Protein 8F3A (pdb70)

Organism: Human immunodeficiency virus type 1 group M subtype B (isolate HXB2) (NCBI:txid11706)

Solvent-accessible surface area: 9035 Å² total; per-residue (Å²): 146,55,110,69,4,51,58,95,10,114,110,4,55,46,20,13,117,130,10,50,53,36,11,51,137,8,91,127,71,4,81,109,6,36,153,5,9,105,90,8,65,78,162,49,147,139,59,123,80,3,53,72,104,3,121,104,3,66,49,14,14,134,131,9,86,60,28,12,60,135,7,93,101,69,4,125,107,6,37,153,10,10,96,85,5,70,73,117,49,148,144,57,82,129,6,54,78,82,3,122,99,3,59,47,39,15,106,109,5,63,75,29,12,50,135,6,95,115,67,5,83,111,5,33,153,10,10,115,92,11,68,75,161,60,167

B-factor: mean 21.3, std 8.5, range [9.6, 56.48]

Sequence (135 aa):
RMKQIEDKIEEEEIESSKKQKKIENEIARIKKLLQLTVWGIKQLQARILRMKQIEDKIEEIESKQKKKIENEEIARIKKLLQLTVWGIKKQLQARILRMKQIEDKKIIEEIEESSKQKKKIENEIARIKKLLQQLLTVWGIKQLQARIL

InterPro domains:
  IPR000328 Retroviral envelope protein GP41-like [PF00517] (530-719)
  IPR000328 Retroviral envelope protein GP41-like [cd09909] (539-665)
  IPR000777 Human immunodeficiency virus 1, envelope glycoprotein Gp120 [PF00516] (34-511)
  IPR036377 Gp120 core superfamily [G3DSA:2.170.40.20] (44-164)
  IPR036377 Gp120 core superfamily [G3DSA:2.170.40.20] (165-512)
  IPR036377 Gp120 core superfamily [SSF56502] (83-492)
  IPR037527 Envelope glycoprotein Gp160 [MF_04083] (5-856)

GO terms:
  GO:0019064 fusion of virus membrane with host plasma membrane (P, IDA)
  GO:0075512 clathrin-dependent endocytosis of virus by host cell (P, IDA)
  GO:0042802 identical protein binding (F, IPI)
  GO:0005515 protein binding (F, IPI)
  GO:0042783 symbiont-mediated evasion of host immune response (P, EXP)
  GO:0046718 symbiont entry into host cell (P, EXP)
  GO:1903905 positive regulation of establishment of T cell polarity (P, IDA)
  GO:1903908 positive regulation of plasma membrane raft polarization (P, IDA)
  GO:1903911 positive regulation of receptor clustering (P, IDA)
  GO:0007015 actin filament organization (P, IDA)
  GO:0019082 viral protein processing (P, IDA)
  GO:0046718 symbiont entry into host cell (P, IDA)
  GO:0048018 receptor ligand activity (F, IDA)
  GO:0020002 host cell plasma membrane (C, IDA)
  GO:0019062 virion attachment to host cell (P, IDA)

Radius of gyration: 20.2 Å; Cα contacts (8 Å, |Δi|>4): 63; chains: 3; bounding box: 18×18×63 Å

Secondary structure (DSSP, 8-state):
-HHHHHHHHHHHHHHHHHHHHHHHHHHHHHHHHHHHHHHHHHHH-/-HHHHHHHHHHHHHHHHHHHHHHHHHHHHHHHHHHHHHHHHHHH-/-HHHHHHHHHHHHHHHHHHHHHHHHHHHHHHHHHHHHHHHHHHH-

Structure (mmCIF, N/CA/C/O backbone):
data_8F3A
#
_entry.id   8F3A
#
_cell.length_a   45.857
_cell.length_b   46.962
_cell.length_c   136.289
_cell.angle_alpha   90.00
_cell.angle_beta   90.00
_cell.angle_gamma   90.00
#
_symmetry.space_group_name_H-M   'I 2 2 2'
#
loop_
_entity.id
_entity.type
_entity.pdbx_description
1 polymer IQN17
2 non-polymer 'ACETIC ACID'
3 non-polymer 'CHLORIDE ION'
4 water water
#
loop_
_atom_site.group_PDB
_atom_site.id
_atom_site.type_symbol
_atom_site.label_atom_id
_atom_site.label_alt_id
_atom_site.label_comp_id
_atom_site.label_asym_id
_atom_site.label_entity_id
_atom_site.label_seq_id
_atom_site.pdbx_PDB_ins_code
_atom_site.Cartn_x
_atom_site.Cartn_y
_atom_site.Cartn_z
_atom_site.occupancy
_atom_site.B_iso_or_equiv
_atom_site.auth_seq_id
_atom_site.auth_comp_id
_atom_site.auth_asym_id
_atom_site.auth_atom_id
_atom_site.pdbx_PDB_model_num
ATOM 1 N N . ARG A 1 1 ? -9.633 -5.528 20.401 1.00 17.12 1 ARG A N 1
ATOM 2 C CA . ARG A 1 1 ? -9.190 -6.242 19.198 1.00 16.89 1 ARG A CA 1
ATOM 3 C C . ARG A 1 1 ? -10.287 -6.984 18.547 1.00 17.99 1 ARG A C 1
ATOM 4 O O . ARG A 1 1 ? -10.308 -6.967 17.275 1.00 17.93 1 ARG A O 1
ATOM 24 N N . MET A 1 2 ? -11.479 -7.394 19.187 1.00 20.04 2 MET A N 1
ATOM 25 C CA . MET A 1 2 ? -12.602 -8.027 18.519 1.00 19.27 2 MET A CA 1
ATOM 26 C C . MET A 1 2 ? -13.352 -6.967 17.692 1.00 19.86 2 MET A C 1
ATOM 27 O O . MET A 1 2 ? -13.743 -7.248 16.592 1.00 18.54 2 MET A O 1
ATOM 40 N N . LYS A 1 3 ? -13.471 -5.723 18.188 1.00 19.28 3 LYS A N 1
ATOM 41 C CA . LYS A 1 3 ? -14.184 -4.688 17.415 1.00 19.75 3 LYS A CA 1
ATOM 42 C C . LYS A 1 3 ? -13.390 -4.312 16.145 1.00 18.16 3 LYS A C 1
ATOM 43 O O . LYS A 1 3 ? -13.954 -4.155 15.062 1.00 17.05 3 LYS A O 1
ATOM 56 N N . GLN A 1 4 ? -12.061 -4.190 16.263 1.00 17.35 4 GLN A N 1
ATOM 57 C CA . GLN A 1 4 ? -11.262 -3.894 15.078 1.00 16.31 4 GLN A CA 1
ATOM 58 C C . GLN A 1 4 ? -11.393 -5.018 14.060 1.00 14.37 4 GLN A C 1
ATOM 59 O O . GLN A 1 4 ? -11.408 -4.768 12.855 1.00 14.41 4 GLN A O 1
ATOM 66 N N . ILE A 1 5 ? -11.359 -6.271 14.540 1.00 14.10 5 ILE A N 1
ATOM 67 C CA . ILE A 1 5 ? -11.576 -7.426 13.659 1.00 14.64 5 ILE A CA 1
ATOM 68 C C . ILE A 1 5 ? -12.932 -7.320 12.980 1.00 12.68 5 ILE A C 1
ATOM 69 O O . ILE 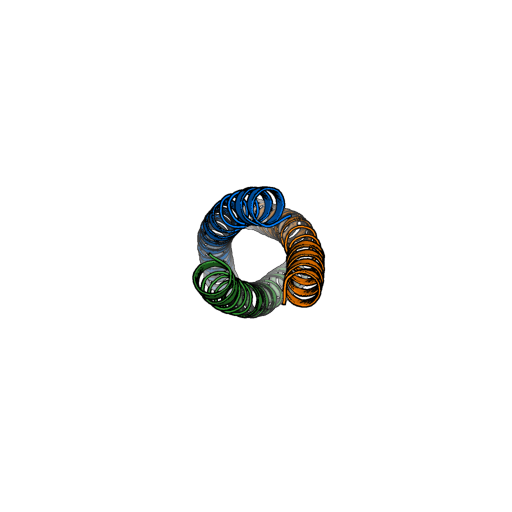A 1 5 ? -13.050 -7.561 11.768 1.00 13.13 5 ILE A O 1
ATOM 85 N N . GLU A 1 6 ? -13.973 -7.027 13.738 1.00 13.53 6 GLU A N 1
ATOM 86 C CA . GLU A 1 6 ? -15.315 -6.958 13.138 1.00 14.07 6 GLU A CA 1
ATOM 87 C C . GLU A 1 6 ? -15.364 -5.874 12.077 1.00 13.94 6 GLU A C 1
ATOM 88 O O . GLU A 1 6 ? -15.976 -6.070 11.012 1.00 14.33 6 GLU A O 1
ATOM 100 N N . ASP A 1 7 ? -14.705 -4.744 12.308 1.0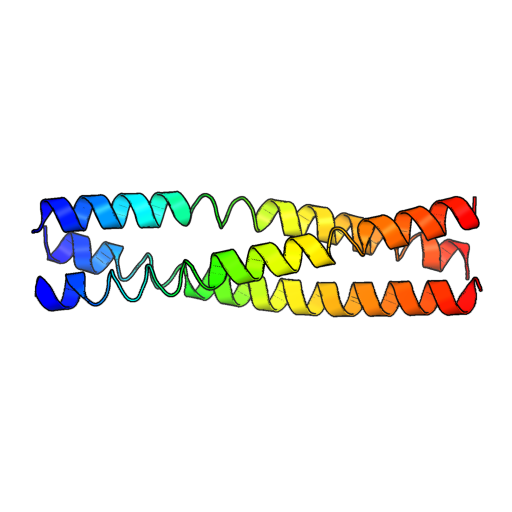0 14.11 7 ASP A N 1
ATOM 101 C CA . ASP A 1 7 ? -14.719 -3.679 11.291 1.00 14.80 7 ASP A CA 1
ATOM 102 C C . ASP A 1 7 ? -13.899 -4.093 10.066 1.00 14.03 7 ASP A C 1
ATOM 103 O O . ASP A 1 7 ? -14.276 -3.776 8.925 1.00 15.34 7 ASP A O 1
ATOM 112 N N . LYS A 1 8 ? -12.787 -4.784 10.245 1.00 13.95 8 LYS A N 1
ATOM 113 C CA . LYS A 1 8 ? -12.038 -5.269 9.087 1.00 13.93 8 LYS A CA 1
ATOM 114 C C . LYS A 1 8 ? -12.851 -6.274 8.300 1.00 13.11 8 LYS A C 1
ATOM 115 O O . LYS A 1 8 ? -12.813 -6.274 7.070 1.00 14.65 8 LYS A O 1
ATOM 134 N N . ILE A 1 9 ? -13.580 -7.148 8.972 1.00 13.68 9 ILE A N 1
ATOM 135 C CA . ILE A 1 9 ? -14.460 -8.085 8.284 1.00 14.28 9 ILE A CA 1
ATOM 136 C C . ILE A 1 9 ? -15.489 -7.360 7.449 1.00 14.03 9 ILE A C 1
ATOM 137 O O . ILE A 1 9 ? -15.743 -7.745 6.295 1.00 14.60 9 ILE A O 1
ATOM 153 N N A GLU A 1 10 ? -16.124 -6.333 7.997 0.57 14.77 10 GLU A N 1
ATOM 154 N N B GLU A 1 10 ? -16.106 -6.318 8.004 0.32 14.27 10 GLU A N 1
ATOM 155 N N C GLU A 1 10 ? -16.114 -6.320 7.995 0.11 15.57 10 GLU A N 1
ATOM 156 C CA A GLU A 1 10 ? -17.119 -5.608 7.218 0.57 15.89 10 GLU A CA 1
ATOM 157 C CA B GLU A 1 10 ? -17.116 -5.578 7.260 0.32 14.71 10 GLU A CA 1
ATOM 158 C CA C GLU A 1 10 ? -17.130 -5.629 7.216 0.11 17.50 10 GLU A CA 1
ATOM 159 C C A GLU A 1 10 ? -16.486 -5.038 5.964 0.57 13.99 10 GLU A C 1
ATOM 160 C C B GLU A 1 10 ? -16.518 -4.975 6.002 0.32 14.54 10 GLU A C 1
ATOM 161 C C C GLU A 1 10 ? -16.524 -4.949 5.993 0.11 15.99 10 GLU A C 1
ATOM 162 O O A GLU A 1 10 ? -17.064 -5.136 4.879 0.57 14.93 10 GLU A O 1
ATOM 163 O O B GLU A 1 10 ? -17.177 -4.941 4.960 0.32 15.16 10 GLU A O 1
ATOM 164 O O C GLU A 1 10 ? -17.192 -4.838 4.960 0.11 16.44 10 GLU A O 1
ATOM 184 N N . GLU A 1 11 ? -15.276 -4.479 6.086 1.00 14.63 11 GLU A N 1
ATOM 185 C CA . GLU A 1 11 ? -14.619 -3.904 4.919 1.00 14.91 11 GLU A CA 1
ATOM 186 C C . GLU A 1 11 ? -14.275 -4.985 3.900 1.00 13.32 11 GLU A C 1
ATOM 187 O O . GLU A 1 11 ? -14.477 -4.799 2.689 1.00 14.57 11 GLU A O 1
ATOM 201 N N . ILE A 1 12 ? -13.742 -6.127 4.344 1.00 12.54 12 ILE A N 1
ATOM 202 C CA . ILE A 1 12 ? -13.439 -7.244 3.454 1.00 10.96 12 ILE A CA 1
ATOM 203 C C . ILE A 1 12 ? -14.694 -7.681 2.704 1.00 10.69 12 ILE A C 1
ATOM 204 O O . ILE A 1 12 ? -14.642 -7.932 1.496 1.00 11.17 12 ILE A O 1
ATOM 220 N N . GLU A 1 13 ? -15.810 -7.814 3.408 1.00 11.73 13 GLU A N 1
ATOM 221 C CA . GLU A 1 13 ? -17.034 -8.230 2.757 1.00 13.53 13 GLU A CA 1
ATOM 222 C C . GLU A 1 13 ? -17.492 -7.219 1.727 1.00 13.50 13 GLU A C 1
ATOM 223 O O . GLU A 1 13 ? -18.005 -7.611 0.653 1.00 14.21 13 GLU A O 1
ATOM 235 N N A SER A 1 14 ? -17.361 -5.920 2.057 0.59 14.75 14 SER A N 1
ATOM 236 N N B SER A 1 14 ? -17.328 -5.929 1.997 0.41 14.57 14 SER A N 1
ATOM 237 C CA A SER A 1 14 ? -17.714 -4.831 1.150 0.59 15.53 14 SER A CA 1
ATOM 238 C CA B SER A 1 14 ? -17.786 -5.010 0.973 0.41 14.43 14 SER A CA 1
ATOM 239 C C A SER A 1 14 ? -16.933 -4.966 -0.141 0.59 13.80 14 SER A C 1
ATOM 240 C C B SER A 1 14 ? -16.841 -5.008 -0.229 0.41 12.40 14 SER A C 1
ATOM 241 O O A SER A 1 14 ? -17.502 -4.879 -1.246 0.59 14.86 14 SER A O 1
ATOM 242 O O B SER A 1 14 ? -17.292 -4.851 -1.370 0.41 10.57 14 SER A O 1
ATOM 257 N N A LYS A 1 15 ? -15.629 -5.215 0.001 0.59 13.50 15 LYS A N 1
ATOM 258 N N B LYS A 1 15 ? -15.542 -5.250 -0.012 0.41 12.63 15 LYS A N 1
ATOM 259 C CA A LYS A 1 15 ? -14.767 -5.358 -1.174 0.59 11.74 15 LYS A CA 1
ATOM 260 C CA B LYS A 1 15 ? -14.642 -5.376 -1.167 0.41 12.85 15 LYS A CA 1
ATOM 261 C C A LYS A 1 15 ? -15.109 -6.614 -1.953 0.59 10.15 15 LYS A C 1
ATOM 262 C C B LYS A 1 15 ? -14.899 -6.663 -1.938 0.41 11.09 15 LYS A C 1
ATOM 263 O O A LYS A 1 15 ? -15.189 -6.584 -3.196 0.59 10.12 15 LYS A O 1
ATOM 264 O O B LYS A 1 15 ? -14.710 -6.705 -3.163 0.41 9.86 15 LYS A O 1
ATOM 277 N N . GLN A 1 16 ? -15.341 -7.715 -1.247 1.00 11.68 16 GLN A N 1
ATOM 278 C CA . GLN A 1 16 ? -15.663 -8.965 -1.917 1.00 11.17 16 GLN A CA 1
ATOM 279 C C . GLN A 1 16 ? -16.879 -8.817 -2.818 1.00 10.21 16 GLN A C 1
ATOM 280 O O . GLN A 1 16 ? -16.872 -9.311 -3.949 1.00 11.07 16 GLN A O 1
ATOM 295 N N . LYS A 1 17 ? -17.893 -8.082 -2.382 1.00 10.46 17 LYS A N 1
ATOM 296 C CA . LYS A 1 17 ? -19.055 -7.839 -3.210 1.00 11.45 17 LYS A CA 1
ATOM 297 C C . LYS A 1 17 ? -18.688 -7.017 -4.456 1.00 11.34 17 LYS A C 1
ATOM 298 O O . LYS A 1 17 ? -19.168 -7.303 -5.561 1.00 11.64 17 LYS A O 1
ATOM 317 N N . LYS A 1 18 ? -17.840 -6.005 -4.282 1.00 11.33 18 LYS A N 1
ATOM 318 C CA . LYS A 1 18 ? -17.398 -5.220 -5.420 1.00 11.43 18 LYS A CA 1
ATOM 319 C C . LYS A 1 18 ? -16.636 -6.100 -6.408 1.00 11.01 18 LYS A C 1
ATOM 320 O O . LYS A 1 18 ? -16.789 -5.948 -7.647 1.00 11.73 18 LYS A O 1
ATOM 339 N N . ILE A 1 19 ? -15.809 -7.005 -5.916 1.00 10.50 19 ILE A N 1
ATOM 340 C CA . ILE A 1 19 ? -15.077 -7.934 -6.772 1.00 9.62 19 ILE A CA 1
ATOM 341 C C . ILE A 1 19 ? -16.047 -8.831 -7.532 1.00 9.60 19 ILE A C 1
ATOM 342 O O . ILE A 1 19 ? -15.911 -9.031 -8.749 1.00 10.88 19 ILE A O 1
ATOM 358 N N . GLU A 1 20 ? -17.029 -9.382 -6.850 1.00 9.96 20 GLU A N 1
ATOM 359 C CA . GLU A 1 20 ? -18.012 -10.228 -7.502 1.00 11.25 20 GLU A CA 1
ATOM 360 C C . GLU A 1 20 ? -18.725 -9.455 -8.603 1.00 12.28 20 GLU A C 1
ATOM 361 O O . GLU A 1 20 ? -18.958 -9.977 -9.709 1.00 12.75 20 GLU A O 1
ATOM 373 N N . ASN A 1 21 ? -19.096 -8.209 -8.321 1.00 12.18 21 ASN A N 1
ATOM 374 C CA . ASN A 1 21 ? -19.796 -7.430 -9.332 1.00 14.70 21 ASN A CA 1
ATOM 375 C C . ASN A 1 21 ? -18.913 -7.165 -10.540 1.00 13.22 21 ASN A C 1
ATOM 376 O O . ASN A 1 21 ? -19.398 -7.201 -11.695 1.00 14.50 21 ASN A O 1
ATOM 387 N N . GLU A 1 22 ? -17.644 -6.893 -10.317 1.00 12.37 22 GLU A N 1
ATOM 388 C CA . GLU A 1 22 ? -16.725 -6.655 -11.416 1.00 12.91 22 GLU A CA 1
ATOM 389 C C . GLU A 1 22 ? -16.515 -7.903 -12.267 1.00 11.87 22 GLU A C 1
ATOM 390 O O . GLU A 1 22 ? -16.460 -7.807 -13.487 1.00 12.94 22 GLU A O 1
ATOM 402 N N . ILE A 1 23 ? -16.389 -9.047 -11.607 1.00 10.90 23 ILE A N 1
ATOM 403 C CA . ILE A 1 23 ? -16.300 -10.312 -12.339 1.00 12.36 23 ILE A CA 1
ATOM 404 C C . ILE A 1 23 ? -17.532 -10.526 -13.212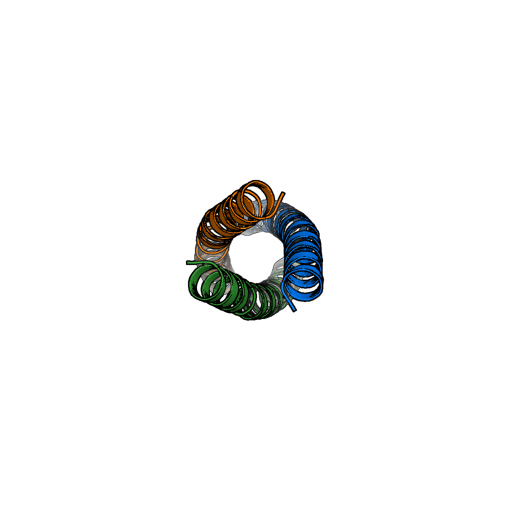 1.00 12.18 23 ILE A C 1
ATOM 405 O O . ILE A 1 23 ? -17.420 -10.968 -14.365 1.00 13.66 23 ILE A O 1
ATOM 421 N N . ALA A 1 24 ? -18.710 -10.193 -12.719 1.00 12.69 24 ALA A N 1
ATOM 422 C CA . ALA A 1 24 ? -19.905 -10.370 -13.506 1.00 14.12 24 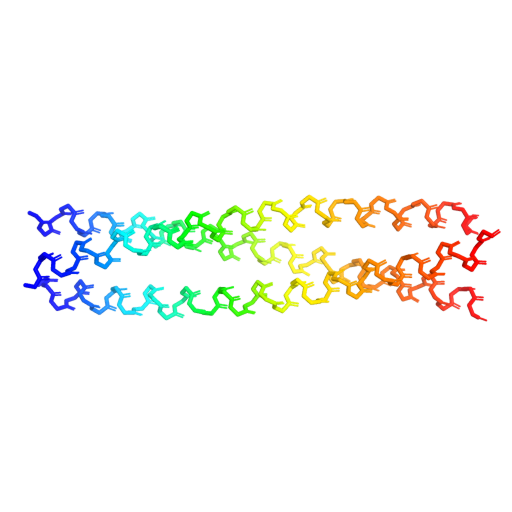ALA A CA 1
ATOM 423 C C . ALA A 1 24 ? -19.848 -9.484 -14.753 1.00 13.44 24 ALA A C 1
ATOM 424 O O . ALA A 1 24 ? -20.292 -9.890 -15.848 1.00 14.92 24 ALA A O 1
ATOM 431 N N . ARG A 1 25 ? -19.373 -8.249 -14.611 1.00 13.74 25 ARG A N 1
ATOM 432 C CA . ARG A 1 25 ? -19.235 -7.366 -15.773 1.00 13.43 25 ARG A CA 1
ATOM 433 C C . ARG A 1 25 ? -18.216 -7.889 -16.753 1.00 12.18 25 ARG A C 1
ATOM 434 O O . ARG A 1 25 ? -18.429 -7.818 -17.996 1.00 13.76 25 ARG A O 1
ATOM 455 N N . ILE A 1 26 ? -17.070 -8.366 -16.288 1.00 12.50 26 ILE A N 1
ATOM 456 C CA . ILE A 1 26 ? -16.086 -8.989 -17.155 1.00 12.10 26 ILE A CA 1
ATOM 457 C C . ILE A 1 26 ? -16.693 -10.137 -17.935 1.00 12.71 26 ILE A C 1
ATOM 458 O O . ILE A 1 26 ? -16.448 -10.288 -19.135 1.00 14.01 26 ILE A O 1
ATOM 474 N N . LYS A 1 27 ? -17.459 -10.977 -17.277 1.00 13.49 27 LYS A N 1
ATOM 475 C CA . LYS A 1 27 ? -18.040 -12.135 -17.939 1.00 14.56 27 LYS A CA 1
ATOM 476 C C . LYS A 1 27 ? -18.981 -11.696 -19.052 1.00 14.67 27 LYS A C 1
ATOM 477 O O . LYS A 1 27 ? -18.997 -12.305 -20.140 1.00 16.27 27 LYS A O 1
ATOM 496 N N . LYS A 1 28 ? -19.771 -10.641 -18.809 1.00 15.09 28 LYS A N 1
ATOM 497 C CA . LYS A 1 28 ? -20.666 -10.162 -19.854 1.00 15.79 28 LYS A CA 1
ATOM 498 C C . LYS A 1 28 ? -19.892 -9.682 -21.075 1.00 15.10 28 LYS A C 1
ATOM 499 O O . LYS A 1 28 ? -20.278 -9.975 -22.217 1.00 17.22 28 LYS A O 1
ATOM 512 N N . LEU A 1 29 ? -18.799 -8.990 -20.854 1.00 13.19 29 LEU A N 1
ATOM 513 C CA . LEU A 1 29 ? -18.022 -8.508 -21.988 1.00 12.61 29 LEU A CA 1
ATOM 514 C C . LEU A 1 29 ? -17.327 -9.650 -22.688 1.00 13.40 29 LEU A C 1
ATOM 515 O O . LEU A 1 29 ? -17.290 -9.685 -23.934 1.00 13.35 29 LEU A O 1
ATOM 531 N N . LEU A 1 30 ? -16.800 -10.605 -21.944 1.00 14.27 30 LEU A N 1
ATOM 532 C CA . LEU A 1 30 ? -16.150 -11.740 -22.552 1.00 15.86 30 LEU A CA 1
ATOM 533 C C . LEU A 1 30 ? -17.146 -12.539 -23.390 1.00 17.24 30 LEU A C 1
ATOM 534 O O . LEU A 1 30 ? -16.803 -13.003 -24.489 1.00 18.93 30 LEU A O 1
ATOM 550 N N . GLN A 1 31 ? -18.413 -12.637 -22.974 1.00 17.70 31 GLN A N 1
ATOM 551 C CA . GLN A 1 31 ? -19.397 -13.319 -23.813 1.00 18.87 31 GLN A CA 1
ATOM 552 C C . GLN A 1 31 ? -19.600 -12.590 -25.136 1.00 16.04 31 GLN A C 1
ATOM 553 O O . GLN A 1 31 ? -19.767 -13.212 -26.182 1.00 16.81 31 GLN A O 1
ATOM 560 N N . LEU A 1 32 ? -19.609 -11.261 -25.098 1.00 14.39 32 LEU A N 1
ATOM 561 C CA . LEU A 1 32 ? -19.764 -10.485 -26.322 1.00 13.31 32 LEU A CA 1
ATOM 562 C C . LEU A 1 32 ? -18.540 -10.613 -27.221 1.00 11.80 32 LEU A C 1
ATOM 563 O O . LEU A 1 32 ? -18.690 -10.671 -28.439 1.00 13.56 32 LEU A O 1
ATOM 579 N N . THR A 1 33 ? -17.325 -10.678 -26.666 1.00 11.91 33 THR A N 1
ATOM 580 C CA . THR A 1 33 ? -16.158 -10.879 -27.518 1.00 12.45 33 THR A CA 1
ATOM 581 C C . THR A 1 33 ? -16.170 -12.249 -28.172 1.00 12.05 33 THR A C 1
ATOM 582 O O . THR A 1 33 ? -15.799 -12.372 -29.329 1.00 12.39 33 THR A O 1
ATOM 593 N N . VAL A 1 34 ? -16.595 -13.304 -27.456 1.00 12.00 34 VAL A N 1
ATOM 594 C CA . VAL A 1 34 ? -16.699 -14.637 -28.054 1.00 13.25 34 VAL A CA 1
ATOM 595 C C . VAL A 1 34 ? -17.668 -14.594 -29.218 1.00 13.33 34 VAL A C 1
ATOM 596 O O . VAL A 1 34 ? -17.389 -15.089 -30.307 1.00 13.66 34 VAL A O 1
ATOM 609 N N . TRP A 1 35 ? -18.815 -13.965 -29.001 1.00 13.81 35 TRP A N 1
ATOM 610 C CA . TRP A 1 35 ? -19.794 -13.814 -30.075 1.00 14.50 35 TRP A CA 1
ATOM 611 C C . TRP A 1 35 ? -19.219 -13.043 -31.260 1.00 13.88 35 TRP A C 1
ATOM 612 O O . TRP A 1 35 ? -19.421 -13.432 -32.422 1.00 15.41 35 TRP A O 1
ATOM 633 N N . GLY A 1 36 ? -18.511 -11.953 -30.988 1.00 13.22 36 GLY A N 1
ATOM 634 C CA . GLY A 1 36 ? -17.951 -11.183 -32.092 1.00 13.43 36 GLY A CA 1
ATOM 635 C C . GLY A 1 36 ? -16.911 -11.957 -32.877 1.00 12.19 36 GLY A C 1
ATOM 636 O O . GLY A 1 36 ? -16.872 -11.865 -34.106 1.00 13.70 36 GLY A O 1
ATOM 640 N N . ILE A 1 37 ? -16.064 -12.729 -32.201 1.00 11.89 37 ILE A N 1
ATOM 641 C CA . ILE A 1 37 ? -15.097 -13.586 -32.882 1.00 11.84 37 ILE A CA 1
ATOM 642 C C . ILE A 1 37 ? -15.792 -14.622 -33.741 1.00 12.05 37 ILE A C 1
ATOM 643 O O . ILE A 1 37 ? -15.393 -14.874 -34.899 1.00 13.03 37 ILE A O 1
ATOM 659 N N . LYS A 1 38 ? -16.841 -15.247 -33.232 1.00 13.66 38 LYS A N 1
ATOM 660 C CA . LYS A 1 38 ? -17.546 -16.258 -34.019 1.00 15.11 38 LYS A CA 1
ATOM 661 C C . LYS A 1 38 ? -18.166 -15.669 -35.259 1.00 15.15 38 LYS A C 1
ATOM 662 O O . LYS A 1 38 ? -18.181 -16.326 -36.318 1.00 16.66 38 LYS A O 1
ATOM 675 N N . GLN A 1 39 ? -18.634 -14.426 -35.172 1.00 16.48 39 GLN A N 1
ATOM 676 C CA . GLN A 1 39 ? -19.209 -13.733 -36.322 1.00 16.63 39 GLN A CA 1
ATOM 677 C C . GLN A 1 39 ? -18.132 -13.500 -37.368 1.00 15.67 39 GLN A C 1
ATOM 678 O O . GLN A 1 39 ? -18.388 -13.697 -38.536 1.00 16.92 39 GLN A O 1
ATOM 692 N N . LEU A 1 40 ? -16.951 -13.072 -36.959 1.00 14.59 40 LEU A N 1
ATOM 693 C CA . LEU A 1 40 ? -15.835 -12.858 -37.889 1.00 13.89 40 LEU A CA 1
ATOM 694 C C . LEU A 1 40 ? -15.387 -14.164 -38.519 1.00 14.05 40 LEU A C 1
ATOM 695 O O . LEU A 1 40 ? -15.097 -14.209 -39.710 1.00 15.17 40 LEU A O 1
ATOM 711 N N . GLN A 1 41 ? -15.304 -15.227 -37.715 1.00 13.57 41 GLN A N 1
ATOM 712 C CA . GLN A 1 41 ? -14.951 -16.541 -38.241 1.00 13.88 41 GLN A CA 1
ATOM 713 C C . GLN A 1 41 ? -15.912 -16.936 -39.338 1.00 15.06 41 GLN A C 1
ATOM 714 O O . GLN A 1 41 ? -15.495 -17.434 -40.391 1.00 14.86 41 GLN A O 1
ATOM 728 N N . ALA A 1 42 ? -17.215 -16.822 -39.063 1.00 15.83 42 ALA A N 1
ATOM 729 C CA . ALA A 1 42 ? -18.223 -17.260 -40.030 1.00 18.90 42 ALA A CA 1
ATOM 730 C C . ALA A 1 42 ? -18.115 -16.468 -41.324 1.00 18.49 42 ALA A C 1
ATOM 731 O O . ALA A 1 42 ? -18.222 -17.021 -42.430 1.00 20.21 42 ALA A O 1
ATOM 738 N N . ARG A 1 43 ? -17.813 -15.181 -41.217 1.00 19.46 43 ARG A N 1
ATOM 739 C CA . ARG A 1 43 ? -17.719 -14.320 -42.374 1.00 21.06 43 ARG A CA 1
ATOM 740 C C . ARG A 1 43 ? -16.455 -14.645 -43.169 1.00 21.24 43 ARG A C 1
ATOM 741 O O . ARG A 1 43 ? -16.502 -14.681 -44.418 1.00 25.38 43 ARG A O 1
ATOM 762 N N . ILE A 1 44 ? -15.296 -14.833 -42.536 1.00 19.78 44 ILE A N 1
ATOM 763 C CA . ILE A 1 44 ? -14.041 -15.156 -43.199 1.00 22.92 44 ILE A CA 1
ATOM 764 C C . ILE A 1 44 ? -14.131 -16.557 -43.862 1.00 24.20 44 ILE A C 1
ATOM 765 O O . ILE A 1 44 ? -13.682 -16.760 -45.000 1.00 27.42 44 ILE A O 1
ATOM 775 N N . LEU A 1 45 ? -14.758 -17.542 -43.184 1.00 22.88 45 LEU A N 1
ATOM 776 C CA . LEU A 1 45 ? -14.759 -18.906 -43.696 1.00 24.55 45 LEU A CA 1
ATOM 777 C C . LEU A 1 45 ? -15.860 -19.201 -44.712 1.00 25.57 45 LEU A C 1
ATOM 778 O O . LEU A 1 45 ? -15.648 -20.135 -45.536 1.00 30.06 45 LEU A O 1
ATOM 797 N N . ARG B 1 1 ? -7.136 -17.152 20.273 1.00 20.37 1 ARG B N 1
ATOM 798 C CA . ARG B 1 1 ? -8.044 -17.212 19.176 1.00 19.08 1 ARG B CA 1
ATOM 799 C C . ARG B 1 1 ? -8.128 -15.879 18.556 1.00 19.18 1 ARG B C 1
ATOM 800 O O . ARG B 1 1 ? -8.030 -15.924 17.308 1.00 18.09 1 ARG B O 1
ATOM 820 N N . MET B 1 2 ? -7.621 -14.744 19.243 1.00 21.44 2 MET B N 1
ATOM 821 C CA . MET B 1 2 ? -7.749 -13.443 18.551 1.00 20.23 2 MET B CA 1
ATOM 822 C C . MET B 1 2 ? -6.561 -13.275 17.608 1.00 17.89 2 MET B C 1
ATOM 823 O O . MET B 1 2 ? -6.696 -12.762 16.508 1.00 15.90 2 MET B O 1
ATOM 836 N N . LYS B 1 3 ? -5.390 -13.721 18.053 1.00 18.23 3 LYS B N 1
ATOM 837 C CA . LYS B 1 3 ? -4.236 -13.636 17.166 1.00 17.90 3 LYS B CA 1
ATOM 838 C C . LYS B 1 3 ? -4.437 -14.513 15.905 1.00 16.02 3 LYS B C 1
ATOM 839 O O . LYS B 1 3 ? -4.047 -14.127 14.790 1.00 15.48 3 LYS B O 1
ATOM 858 N N . GLN B 1 4 ? -4.969 -15.741 16.079 1.00 16.00 4 GLN B N 1
ATOM 859 C CA . GLN B 1 4 ? -5.193 -16.585 14.906 1.00 15.35 4 GLN B CA 1
ATOM 860 C C . GLN B 1 4 ? -6.148 -15.921 13.963 1.00 13.34 4 GLN B C 1
ATOM 861 O O . GLN B 1 4 ? -5.977 -15.999 12.729 1.00 14.23 4 GLN B O 1
ATOM 868 N N . ILE B 1 5 ? -7.186 -15.314 14.494 1.00 14.20 5 ILE B N 1
ATOM 869 C CA . ILE B 1 5 ? -8.142 -14.557 13.704 1.00 14.64 5 ILE B CA 1
ATOM 870 C C . ILE B 1 5 ? -7.433 -13.431 12.958 1.00 12.98 5 ILE B C 1
ATOM 871 O O . ILE B 1 5 ? -7.642 -13.234 11.749 1.00 12.53 5 ILE B O 1
ATOM 888 N N . GLU B 1 6 ? -6.606 -12.649 13.654 1.00 12.58 6 GLU B N 1
ATOM 889 C CA . GLU B 1 6 ? -5.910 -11.536 13.019 1.00 12.10 6 GLU B CA 1
ATOM 890 C C . GLU B 1 6 ? -5.027 -12.033 11.890 1.00 12.02 6 GLU B C 1
ATOM 8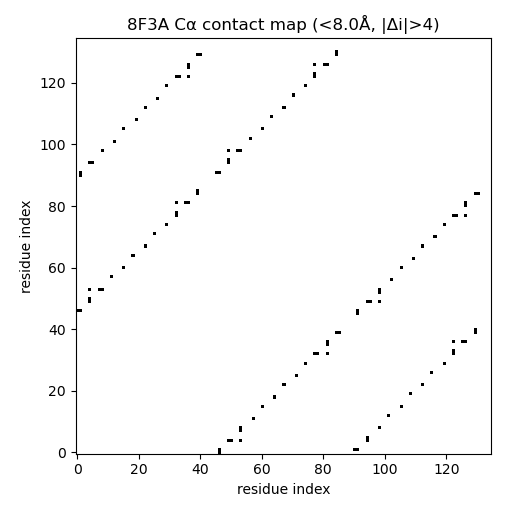91 O O . GLU B 1 6 ? -4.957 -11.400 10.815 1.00 12.38 6 GLU B O 1
ATOM 903 N N . ASP B 1 7 ? -4.334 -13.147 12.095 1.00 12.14 7 ASP B N 1
ATOM 904 C CA . ASP B 1 7 ? -3.513 -13.713 11.038 1.00 13.11 7 ASP B CA 1
ATOM 905 C C . ASP B 1 7 ? -4.351 -14.128 9.822 1.00 12.53 7 ASP B C 1
ATOM 906 O O . ASP B 1 7 ? -3.936 -13.920 8.666 1.00 13.47 7 ASP B O 1
ATOM 915 N N . LYS B 1 8 ? -5.486 -14.788 10.046 1.00 12.60 8 LYS B N 1
ATOM 916 C CA . LYS B 1 8 ? -6.353 -15.177 8.930 1.00 12.63 8 LYS B CA 1
ATOM 917 C C . LYS B 1 8 ? -6.875 -13.959 8.193 1.00 12.32 8 LYS B C 1
ATOM 918 O O . LYS B 1 8 ? -6.965 -13.997 6.964 1.00 13.33 8 LYS B O 1
ATOM 937 N N . ILE B 1 9 ? -7.217 -12.884 8.899 1.00 12.37 9 ILE B N 1
ATOM 938 C CA . ILE B 1 9 ? -7.651 -11.650 8.239 1.00 11.84 9 ILE B CA 1
ATOM 939 C C . ILE B 1 9 ? -6.549 -11.053 7.375 1.00 11.46 9 ILE B C 1
ATOM 940 O O . ILE B 1 9 ? -6.792 -10.640 6.227 1.00 12.01 9 ILE B O 1
ATOM 956 N N . GLU B 1 10 ? -5.300 -11.022 7.861 1.00 11.89 10 GLU B N 1
ATOM 957 C CA . GLU B 1 10 ? -4.203 -10.514 7.053 1.00 12.28 10 GLU B CA 1
ATOM 958 C C . GLU B 1 10 ? -4.008 -11.350 5.787 1.00 12.25 10 GLU B C 1
ATOM 959 O O . GLU B 1 10 ? -3.773 -10.800 4.698 1.00 12.72 10 GLU B O 1
ATOM 971 N N . GLU B 1 11 ? -4.159 -12.677 5.895 1.00 12.55 11 GLU B N 1
ATOM 972 C CA . GLU B 1 11 ? -4.058 -13.524 4.730 1.00 12.63 11 GLU B CA 1
ATOM 973 C C . GLU B 1 11 ? -5.193 -13.254 3.736 1.00 11.41 11 GLU B C 1
ATOM 974 O O . GLU B 1 11 ? -4.959 -13.204 2.537 1.00 12.71 11 GLU B O 1
ATOM 986 N N . ILE B 1 12 ? -6.422 -13.102 4.221 1.00 11.61 12 ILE B N 1
ATOM 987 C CA . ILE B 1 12 ? -7.540 -12.766 3.347 1.00 11.17 12 ILE B CA 1
ATOM 988 C C . ILE B 1 12 ? -7.279 -11.450 2.626 1.00 10.86 12 ILE B C 1
ATOM 989 O O . ILE B 1 12 ? -7.525 -11.333 1.422 1.00 11.62 12 ILE B O 1
ATOM 1005 N N . GLU B 1 13 ? -6.792 -10.456 3.338 1.00 10.87 13 GLU B N 1
ATOM 1006 C CA . GLU B 1 13 ? -6.506 -9.166 2.725 1.00 11.30 13 GLU B CA 1
ATOM 1007 C C . GLU B 1 13 ? -5.405 -9.285 1.683 1.00 11.60 13 GLU B C 1
ATOM 1008 O O . GLU B 1 13 ? -5.475 -8.641 0.611 1.00 12.42 13 GLU B O 1
ATOM 1020 N N . SER B 1 14 ? -4.388 -10.088 1.967 1.00 11.99 14 SER B N 1
ATOM 1021 C CA . SER B 1 14 ? -3.312 -10.320 1.016 1.00 12.88 14 SER B CA 1
ATOM 1022 C C . SER B 1 14 ? -3.839 -10.976 -0.253 1.00 13.51 14 SER B C 1
ATOM 1023 O O . SER B 1 14 ? -3.466 -10.583 -1.380 1.00 14.06 14 SER B O 1
ATOM 1031 N N . LYS B 1 15 ? -4.721 -11.966 -0.102 1.00 12.85 15 LYS B N 1
ATOM 1032 C CA . LYS B 1 15 ? -5.255 -12.624 -1.289 1.00 12.92 15 LYS B CA 1
ATOM 1033 C C . LYS B 1 15 ? -6.205 -11.716 -2.022 1.00 12.38 15 LYS B C 1
ATOM 1034 O O . LYS B 1 15 ? -6.250 -11.760 -3.261 1.00 13.09 15 LYS B O 1
ATOM 1041 N N . GLN B 1 16 ? -6.907 -10.842 -1.321 1.00 11.91 16 GLN B N 1
ATOM 1042 C CA . GLN B 1 16 ? -7.804 -9.904 -1.982 1.00 12.06 16 GLN B CA 1
ATOM 1043 C C . GLN B 1 16 ? -7.013 -8.938 -2.857 1.00 11.86 16 GLN B C 1
ATOM 1044 O O . GLN B 1 16 ? -7.451 -8.591 -3.960 1.00 12.54 16 GLN B O 1
ATOM 1059 N N A LYS B 1 17 ? -5.859 -8.482 -2.399 0.63 11.68 17 LYS B N 1
ATOM 1060 N N B LYS B 1 17 ? -5.826 -8.524 -2.417 0.37 12.01 17 LYS B N 1
ATOM 1061 C CA A LYS B 1 17 ? -4.990 -7.656 -3.214 0.63 13.03 17 LYS B CA 1
ATOM 1062 C CA B LYS B 1 17 ? -4.997 -7.650 -3.235 0.37 12.61 17 LYS B CA 1
ATOM 1063 C C A LYS B 1 17 ?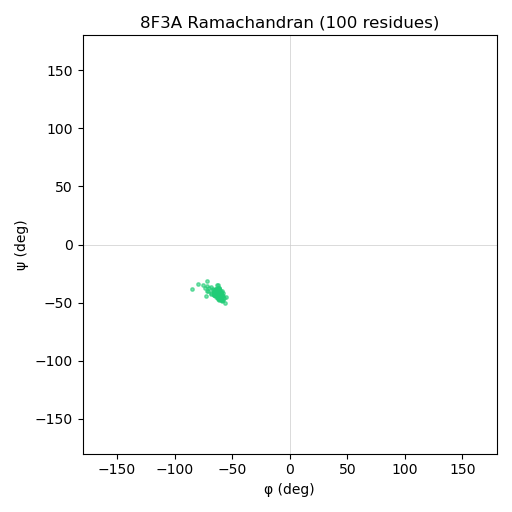 -4.597 -8.407 -4.492 0.63 12.61 17 LYS B C 1
ATOM 1064 C C B LYS B 1 17 ? -4.501 -8.380 -4.490 0.37 12.63 17 LYS B C 1
ATOM 1065 O O A LYS B 1 17 ? -4.634 -7.846 -5.593 0.63 12.82 17 LYS B O 1
ATOM 1066 O O B LYS B 1 17 ? -4.384 -7.778 -5.572 0.37 12.20 17 LYS B O 1
ATOM 1103 N N . LYS B 1 18 ? -4.162 -9.668 -4.362 1.00 12.67 18 LYS B N 1
ATOM 1104 C CA . LYS B 1 18 ? -3.816 -10.457 -5.531 1.00 12.87 18 LYS B CA 1
ATOM 1105 C C . LYS B 1 18 ? -4.988 -10.518 -6.512 1.00 12.78 18 LYS B C 1
ATOM 1106 O O . LYS B 1 18 ? -4.798 -10.406 -7.729 1.00 13.76 18 LYS B O 1
ATOM 1126 N N . ILE B 1 19 ? -6.185 -10.736 -5.986 1.00 12.01 19 ILE B N 1
ATOM 1127 C CA . ILE B 1 19 ? -7.366 -10.826 -6.824 1.00 10.78 19 ILE B CA 1
ATOM 1128 C C . ILE B 1 19 ? -7.612 -9.511 -7.545 1.00 11.18 19 ILE B C 1
ATOM 1129 O O . ILE B 1 19 ? -7.896 -9.490 -8.739 1.00 11.21 19 ILE B O 1
ATOM 1145 N N . GLU B 1 20 ? -7.493 -8.385 -6.836 1.00 11.13 20 GLU B N 1
ATOM 1146 C CA . GLU B 1 20 ? -7.725 -7.094 -7.458 1.00 11.63 20 GLU B CA 1
ATOM 1147 C C . GLU B 1 20 ? -6.695 -6.829 -8.550 1.00 11.78 20 GLU B C 1
ATOM 1148 O O . GLU B 1 20 ? -7.036 -6.308 -9.614 1.00 12.10 20 GLU B O 1
ATOM 1160 N N . ASN B 1 21 ? -5.447 -7.227 -8.312 1.00 11.96 21 ASN B N 1
ATOM 1161 C CA . ASN B 1 21 ? -4.424 -7.006 -9.331 1.00 12.74 21 ASN B CA 1
ATOM 1162 C C . ASN B 1 21 ? -4.703 -7.858 -10.554 1.00 13.00 21 ASN B C 1
ATOM 1163 O O . ASN B 1 21 ? -4.517 -7.400 -11.703 1.00 13.59 21 ASN B O 1
ATOM 1174 N N A GLU B 1 22 ? -5.133 -9.098 -10.356 0.78 12.62 22 GLU B N 1
ATOM 1175 N N B GLU B 1 22 ? -5.118 -9.109 -10.350 0.22 12.71 22 GLU B N 1
ATOM 1176 C CA A GLU B 1 22 ? -5.453 -9.974 -11.474 0.78 12.98 22 GLU B CA 1
ATOM 1177 C CA B GLU B 1 22 ? -5.457 -9.980 -11.471 0.22 13.99 22 GLU B CA 1
ATOM 1178 C C A GLU B 1 22 ? -6.639 -9.444 -12.264 0.78 11.53 22 GLU B C 1
ATOM 1179 C C B GLU B 1 22 ? -6.619 -9.407 -12.272 0.22 11.97 22 GLU B C 1
ATOM 1180 O O A GLU B 1 22 ? -6.628 -9.495 -13.499 0.78 12.90 22 GLU B O 1
ATOM 1181 O O B GLU B 1 22 ? -6.572 -9.371 -13.504 0.22 11.78 22 GLU B O 1
ATOM 1201 N N . ILE B 1 23 ? -7.672 -8.953 -11.595 1.00 11.32 23 ILE B N 1
ATOM 1202 C CA . ILE B 1 23 ? -8.807 -8.371 -12.283 1.00 11.25 23 ILE B CA 1
ATOM 1203 C C . ILE B 1 23 ? -8.353 -7.188 -13.127 1.00 11.06 23 ILE B C 1
ATOM 1204 O O . ILE B 1 23 ? -8.794 -7.023 -14.293 1.00 11.69 23 ILE B O 1
ATOM 1221 N N . ALA B 1 24 ? -7.460 -6.349 -12.621 1.00 11.53 24 ALA B N 1
ATOM 1222 C CA . ALA B 1 24 ? -6.957 -5.209 -13.394 1.00 12.37 24 ALA B CA 1
ATOM 1223 C C . ALA B 1 24 ? -6.248 -5.689 -14.654 1.00 13.12 24 ALA B C 1
ATOM 1224 O O . ALA B 1 24 ? -6.436 -5.114 -15.745 1.00 13.49 24 ALA B O 1
ATOM 1231 N N . ARG B 1 25 ? -5.437 -6.733 -14.547 1.00 12.31 25 ARG B N 1
ATOM 1232 C CA . ARG B 1 25 ? -4.745 -7.254 -15.714 1.00 12.76 25 ARG B CA 1
ATOM 1233 C C . ARG B 1 25 ? -5.718 -7.848 -16.722 1.00 12.25 25 ARG B C 1
ATOM 1234 O O . ARG B 1 25 ? -5.541 -7.684 -17.941 1.00 13.43 25 ARG B O 1
ATOM 1255 N N . ILE B 1 26 ? -6.717 -8.581 -16.259 1.00 11.39 26 ILE B N 1
ATOM 1256 C CA . ILE B 1 26 ? -7.748 -9.159 -17.126 1.00 11.25 26 ILE B CA 1
ATOM 1257 C C . ILE B 1 26 ? -8.474 -8.065 -17.868 1.00 11.91 26 ILE B C 1
ATOM 1258 O O . ILE B 1 26 ? -8.697 -8.179 -19.080 1.00 12.28 26 ILE B O 1
ATOM 1274 N N . LYS B 1 27 ? -8.815 -6.967 -17.187 1.00 11.32 27 LYS B N 1
ATOM 1275 C CA . LYS B 1 27 ? -9.522 -5.883 -17.867 1.00 12.66 27 LYS B CA 1
ATOM 1276 C C . LYS B 1 27 ? -8.660 -5.255 -18.949 1.00 12.94 27 LYS B C 1
ATOM 1277 O O . LYS B 1 27 ? -9.161 -4.901 -20.032 1.00 13.70 27 LYS B O 1
ATOM 1296 N N . LYS B 1 28 ? -7.373 -5.093 -18.698 1.00 13.08 28 LYS B N 1
ATOM 1297 C CA . LYS B 1 28 ? -6.505 -4.529 -19.732 1.00 14.65 28 LYS B CA 1
ATOM 1298 C C . LYS B 1 28 ? -6.440 -5.445 -20.945 1.00 14.10 28 LYS B C 1
ATOM 1299 O O . LYS B 1 28 ? -6.488 -4.971 -22.109 1.00 14.76 28 LYS B O 1
ATOM 1309 N N . LEU B 1 29 ? -6.271 -6.759 -20.732 1.00 13.22 29 LEU B N 1
ATOM 1310 C CA . LEU B 1 29 ? -6.225 -7.660 -21.873 1.00 13.05 29 LEU B CA 1
ATOM 1311 C C . LEU B 1 29 ? -7.567 -7.703 -22.589 1.00 12.59 29 LEU B C 1
ATOM 1312 O O . LEU B 1 29 ? -7.610 -7.750 -23.828 1.00 13.08 29 LEU B O 1
ATOM 1328 N N . LEU B 1 30 ? -8.660 -7.725 -21.858 1.00 12.46 30 LEU B N 1
ATOM 1329 C CA . LEU B 1 30 ? -9.977 -7.722 -22.451 1.00 13.73 30 LEU B CA 1
ATOM 1330 C C . LEU B 1 30 ? -10.153 -6.490 -23.342 1.00 14.54 30 LEU B C 1
ATOM 1331 O O . LEU B 1 30 ? -10.692 -6.600 -24.447 1.00 14.76 30 LEU B O 1
ATOM 1347 N N . GLN B 1 31 ? -9.687 -5.326 -22.900 1.00 14.03 31 GLN B N 1
ATOM 1348 C CA . GLN B 1 31 ? -9.761 -4.131 -23.719 1.00 14.52 31 GLN B CA 1
ATOM 1349 C C . GLN B 1 31 ? -8.971 -4.293 -25.012 1.00 13.96 31 GLN B C 1
ATOM 1350 O O . GLN B 1 31 ? -9.440 -3.901 -26.068 1.00 16.17 31 GLN B O 1
ATOM 1364 N N . LEU B 1 32 ? -7.778 -4.890 -24.942 1.00 13.94 32 LEU B N 1
ATOM 1365 C CA . LEU B 1 32 ? -7.006 -5.150 -26.144 1.00 14.05 32 LEU B CA 1
ATOM 1366 C C . LEU B 1 32 ? -7.746 -6.091 -27.082 1.00 13.34 32 LEU B C 1
ATOM 1367 O O . LEU B 1 32 ? -7.705 -5.905 -28.309 1.00 13.68 32 LEU B O 1
ATOM 1383 N N . THR B 1 33 ? -8.427 -7.131 -26.563 1.00 12.63 33 THR B N 1
ATOM 1384 C CA . THR B 1 33 ? -9.179 -8.030 -27.433 1.00 12.65 33 THR B CA 1
ATOM 1385 C C . THR B 1 33 ? -10.363 -7.325 -28.086 1.00 11.81 33 THR B C 1
ATOM 1386 O O . THR B 1 33 ? -10.642 -7.550 -29.267 1.00 12.92 33 THR B O 1
ATOM 1397 N N . VAL B 1 34 ? -11.053 -6.454 -27.370 1.00 12.47 34 VAL B N 1
ATOM 1398 C CA . VAL B 1 34 ? -12.134 -5.671 -27.962 1.00 13.05 34 VAL B CA 1
ATOM 1399 C C . VAL B 1 34 ? -11.591 -4.827 -29.101 1.00 13.14 34 VAL B C 1
ATOM 1400 O O . VAL B 1 34 ? -12.168 -4.790 -30.208 1.00 13.83 34 VAL B O 1
ATOM 1413 N N . TRP B 1 35 ? -10.484 -4.142 -28.847 1.00 13.94 35 TRP B N 1
ATOM 1414 C CA . TRP B 1 35 ? -9.881 -3.305 -29.895 1.00 14.92 35 TRP B CA 1
ATOM 1415 C C . TRP B 1 35 ? -9.501 -4.145 -31.104 1.00 15.14 35 TRP B C 1
ATOM 1416 O O . TRP B 1 35 ? -9.706 -3.745 -32.259 1.00 15.23 35 TRP B O 1
ATOM 1437 N N . GLY B 1 36 ? -8.919 -5.313 -30.847 1.00 13.59 36 GLY B N 1
ATOM 1438 C CA . GLY B 1 36 ? -8.517 -6.152 -31.956 1.00 13.91 36 GLY B CA 1
ATOM 1439 C C . GLY B 1 36 ? -9.690 -6.641 -32.794 1.00 12.75 36 GLY B C 1
ATOM 1440 O O . GLY B 1 36 ? -9.603 -6.714 -34.023 1.00 13.20 36 GLY B O 1
ATOM 1444 N N . ILE B 1 37 ? -10.809 -6.965 -32.125 1.00 12.55 37 ILE B N 1
ATOM 1445 C CA . ILE B 1 37 ? -12.019 -7.359 -32.848 1.00 12.62 37 ILE B CA 1
ATOM 1446 C C . ILE B 1 37 ? -12.525 -6.201 -33.673 1.00 12.49 37 ILE B C 1
ATOM 1447 O O . ILE B 1 37 ? -12.893 -6.363 -34.847 1.00 13.08 37 ILE B O 1
ATOM 1463 N N . LYS B 1 38 ? -12.527 -4.998 -33.117 1.00 13.57 38 LYS B N 1
ATOM 1464 C CA A LYS B 1 38 ? -13.021 -3.850 -33.862 0.49 15.21 38 LYS B CA 1
ATOM 1465 C CA B LYS B 1 38 ? -13.024 -3.852 -33.864 0.51 15.23 38 LYS B CA 1
ATOM 1466 C C . LYS B 1 38 ? -12.134 -3.536 -35.064 1.00 14.43 38 LYS B C 1
ATOM 1467 O O . LYS B 1 38 ? -12.643 -3.176 -36.129 1.00 15.54 38 LYS B O 1
ATOM 1487 N N . GLN B 1 39 ? -10.808 -3.705 -34.921 1.00 15.57 39 GLN B N 1
ATOM 1488 C CA . GLN B 1 39 ? -9.907 -3.529 -36.062 1.00 17.22 39 GLN B CA 1
ATOM 1489 C C . GLN B 1 39 ? -10.227 -4.531 -37.166 1.00 15.83 39 GLN B C 1
ATOM 1490 O O . GLN B 1 39 ? -10.302 -4.175 -38.349 1.00 16.32 39 GLN B O 1
ATOM 1498 N N . LEU B 1 40 ? -10.390 -5.802 -36.792 1.00 13.81 40 LEU B N 1
ATOM 1499 C CA . LEU B 1 40 ? -10.725 -6.833 -37.766 1.00 14.15 40 LEU B CA 1
ATOM 1500 C C . LEU B 1 40 ? -12.046 -6.533 -38.438 1.00 12.88 40 LEU B C 1
ATOM 1501 O O . LEU B 1 40 ? -12.183 -6.705 -39.661 1.00 15.08 40 LEU B O 1
ATOM 1517 N N . GLN B 1 41 ? -13.028 -6.060 -37.680 1.00 12.64 41 GLN B N 1
ATOM 1518 C CA . GLN B 1 41 ? -14.321 -5.717 -38.273 1.00 14.38 41 GLN B CA 1
ATOM 1519 C C . GLN B 1 41 ? -14.158 -4.636 -39.329 1.00 14.33 41 GLN B C 1
ATOM 1520 O O . GLN B 1 41 ? -14.698 -4.727 -40.438 1.00 15.54 41 GLN B O 1
ATOM 1534 N N . ALA B 1 42 ? -13.415 -3.599 -39.006 1.00 15.48 42 ALA B N 1
ATOM 1535 C CA . ALA B 1 42 ? -13.190 -2.541 -39.968 1.00 16.60 42 ALA B CA 1
ATOM 1536 C C . ALA B 1 42 ? -12.486 -3.061 -41.226 1.00 16.96 42 ALA B C 1
ATOM 1537 O O . ALA B 1 42 ? -12.820 -2.644 -42.342 1.00 19.60 42 ALA B O 1
ATOM 1544 N N . ARG B 1 43 ? -11.525 -3.962 -41.088 1.00 17.80 43 ARG B N 1
ATOM 1545 C CA . ARG B 1 43 ? -10.791 -4.444 -42.234 1.00 20.00 43 ARG B CA 1
ATOM 1546 C C . ARG B 1 43 ? -11.671 -5.348 -43.089 1.00 21.44 43 ARG B C 1
ATOM 1547 O O . ARG B 1 43 ? -11.568 -5.359 -44.327 1.00 25.33 43 ARG B O 1
ATOM 1560 N N . ILE B 1 44 ? -12.545 -6.123 -42.476 1.00 21.41 44 ILE B N 1
ATOM 1561 C CA . ILE B 1 44 ? -13.450 -7.001 -43.208 1.00 23.84 44 ILE B CA 1
ATOM 1562 C C . ILE B 1 44 ? -14.528 -6.174 -43.913 1.00 23.01 44 ILE B C 1
ATOM 1563 O O . ILE B 1 44 ? -14.895 -6.480 -45.061 1.00 26.53 44 ILE B O 1
ATOM 1579 N N . LEU B 1 45 ? -15.053 -5.125 -43.266 1.00 22.67 45 LEU B N 1
ATOM 1580 C CA . LEU B 1 45 ? -16.175 -4.383 -43.806 1.00 24.42 45 LEU B CA 1
ATOM 1581 C C . LEU B 1 45 ? -15.741 -3.322 -44.802 1.00 24.87 45 LEU B C 1
ATOM 1582 O O . LEU B 1 45 ? -16.474 -3.087 -45.755 1.00 25.69 45 LEU B O 1
ATOM 1601 N N . ARG C 1 1 ? -18.573 -13.752 20.557 1.00 20.89 1 ARG C N 1
ATOM 1602 C CA . ARG C 1 1 ? -18.257 -12.865 19.505 1.00 21.26 1 ARG C CA 1
ATOM 1603 C C . ARG C 1 1 ? -17.190 -13.532 18.768 1.00 21.89 1 ARG C C 1
ATOM 1604 O O . ARG C 1 1 ? -17.185 -13.547 17.507 1.00 18.29 1 ARG C O 1
ATOM 1624 N N . MET C 1 2 ? -16.226 -14.355 19.407 1.00 18.67 2 MET C N 1
ATOM 1625 C CA . MET C 1 2 ? -15.103 -14.928 18.659 1.00 17.14 2 MET C CA 1
ATOM 1626 C C . MET C 1 2 ? -15.558 -16.110 17.787 1.00 17.79 2 MET C C 1
ATOM 1627 O O . MET C 1 2 ? -15.076 -16.250 16.668 1.00 16.48 2 MET C O 1
ATOM 1640 N N . LYS C 1 3 ? -16.519 -16.917 18.234 1.00 18.78 3 LYS C N 1
ATOM 1641 C CA . LYS C 1 3 ? -17.099 -17.939 17.357 1.00 19.49 3 LYS C CA 1
ATOM 1642 C C . LYS C 1 3 ? -17.805 -17.337 16.146 1.00 18.81 3 LYS C C 1
ATOM 1643 O O . LYS C 1 3 ? -17.659 -17.852 15.038 1.00 17.08 3 LYS C O 1
ATOM 1653 N N . GLN C 1 4 ? -18.606 -16.275 16.329 1.00 18.11 4 GLN C N 1
ATOM 1654 C CA . GLN C 1 4 ? -19.223 -15.625 15.172 1.00 18.11 4 GLN C CA 1
ATOM 1655 C C . GLN C 1 4 ? -18.170 -15.147 14.187 1.00 15.03 4 GLN C C 1
ATOM 1656 O O . GLN C 1 4 ? -18.371 -15.242 12.974 1.00 14.91 4 GLN C O 1
ATOM 1670 N N . ILE C 1 5 ? -17.097 -14.535 14.682 1.00 14.58 5 ILE C N 1
ATOM 1671 C CA . ILE C 1 5 ? -15.992 -14.057 13.846 1.00 14.36 5 ILE C CA 1
ATOM 1672 C C . ILE C 1 5 ? -15.356 -15.230 13.114 1.00 12.71 5 ILE C C 1
ATOM 1673 O O . ILE C 1 5 ? -15.109 -15.156 11.904 1.00 13.23 5 ILE C O 1
ATOM 1689 N N . GLU C 1 6 ? -15.063 -16.315 13.811 1.00 13.29 6 GLU C N 1
ATOM 1690 C CA . GLU C 1 6 ? -14.441 -17.473 13.172 1.00 12.31 6 GLU C CA 1
ATOM 1691 C C . GLU C 1 6 ? -15.323 -18.037 12.072 1.00 13.32 6 GLU C C 1
ATOM 1692 O O . GLU C 1 6 ? -14.831 -18.394 10.986 1.00 12.83 6 GLU C O 1
ATOM 1704 N N . ASP C 1 7 ? -16.610 -18.128 12.292 1.00 13.23 7 ASP C N 1
ATOM 1705 C CA . ASP C 1 7 ? -17.519 -18.611 11.287 1.00 14.21 7 ASP C CA 1
ATOM 1706 C C . ASP C 1 7 ? -17.565 -17.660 10.086 1.00 13.46 7 ASP C C 1
ATOM 1707 O O . ASP C 1 7 ? -17.604 -18.107 8.932 1.00 13.95 7 ASP C O 1
ATOM 1716 N N A LYS C 1 8 ? -17.536 -16.347 10.347 0.53 13.66 8 LYS C N 1
ATOM 1717 N N B LYS C 1 8 ? -17.578 -16.343 10.344 0.47 13.71 8 LYS C N 1
ATOM 1718 C CA A LYS C 1 8 ? -17.596 -15.400 9.252 0.53 13.50 8 LYS C CA 1
ATOM 1719 C CA B LYS C 1 8 ? -17.558 -15.408 9.229 0.47 14.57 8 LYS C CA 1
ATOM 1720 C C A LYS C 1 8 ? -16.301 -15.423 8.445 0.53 11.86 8 LYS C C 1
ATOM 1721 C C B LYS C 1 8 ? -16.280 -15.573 8.411 0.47 12.46 8 LYS C C 1
ATOM 1722 O O A LYS C 1 8 ? -16.339 -15.249 7.223 0.53 13.14 8 LYS C O 1
ATOM 1723 O O B LYS C 1 8 ? -16.320 -15.585 7.177 0.47 12.90 8 LYS C O 1
ATOM 1760 N N A ILE C 1 9 ? -15.161 -15.670 9.090 0.53 12.13 9 ILE C N 1
ATOM 1761 N N B ILE C 1 9 ? -15.136 -15.701 9.075 0.47 12.46 9 ILE C N 1
ATOM 1762 C CA A ILE C 1 9 ? -13.913 -15.871 8.365 0.53 12.00 9 ILE C CA 1
ATOM 1763 C CA B ILE C 1 9 ? -13.871 -15.875 8.373 0.47 11.96 9 ILE C CA 1
ATOM 1764 C C A ILE C 1 9 ? -14.018 -17.073 7.438 0.53 11.22 9 ILE C C 1
ATOM 1765 C C B ILE C 1 9 ? -13.905 -17.105 7.471 0.47 11.14 9 ILE C C 1
ATOM 1766 O O A ILE C 1 9 ? -13.660 -16.993 6.269 0.53 10.63 9 ILE C O 1
ATOM 1767 O O B ILE C 1 9 ? -13.403 -17.070 6.340 0.47 12.57 9 ILE C O 1
ATOM 1798 N N . GLU C 1 10 ? -14.523 -18.187 7.932 1.00 11.34 10 GLU C N 1
ATOM 1799 C CA . GLU C 1 10 ? -14.620 -19.378 7.088 1.00 11.73 10 GLU C CA 1
ATOM 1800 C C . GLU C 1 10 ? -15.498 -19.098 5.865 1.00 11.25 10 GLU C C 1
ATOM 1801 O O . GLU C 1 10 ? -15.175 -19.523 4.744 1.00 11.92 10 GLU C O 1
ATOM 1814 N N . GLU C 1 11 ? -16.582 -18.346 6.036 1.00 11.99 11 GLU C N 1
ATOM 1815 C CA . GLU C 1 11 ? -17.440 -17.982 4.921 1.00 12.56 11 GLU C CA 1
ATOM 1816 C C . GLU C 1 11 ? -16.726 -17.080 3.928 1.00 12.25 11 GLU C C 1
ATOM 1817 O O . GLU C 1 11 ? -16.856 -17.251 2.709 1.00 13.33 11 GLU C O 1
ATOM 1829 N N . ILE C 1 12 ? -15.968 -16.092 4.428 1.00 12.00 12 ILE C N 1
ATOM 1830 C CA . ILE C 1 12 ? -15.224 -15.200 3.540 1.00 11.74 12 ILE C CA 1
ATOM 1831 C C . ILE C 1 12 ? -14.205 -15.998 2.752 1.00 11.09 12 ILE C C 1
ATOM 1832 O O . ILE C 1 12 ? -14.014 -15.752 1.550 1.00 12.65 12 ILE C O 1
ATOM 1849 N N A GLU C 1 13 ? -13.500 -16.931 3.416 0.91 11.08 13 GLU C N 1
ATOM 1850 N N B GLU C 1 13 ? -13.515 -16.936 3.405 0.09 12.10 13 GLU C N 1
ATOM 1851 C CA A GLU C 1 13 ? -12.500 -17.740 2.725 0.91 10.88 13 GLU C CA 1
ATOM 1852 C CA B GLU C 1 13 ? -12.516 -17.743 2.710 0.09 14.08 13 GLU C CA 1
ATOM 1853 C C A GLU C 1 13 ? -13.178 -18.593 1.651 0.91 11.12 13 GLU C C 1
ATOM 1854 C C B GLU C 1 13 ? -13.165 -18.600 1.628 0.09 12.74 13 GLU C C 1
ATOM 1855 O O A GLU C 1 13 ? -12.642 -18.753 0.553 0.91 12.44 13 GLU C O 1
ATOM 1856 O O B GLU C 1 13 ? -12.595 -18.779 0.543 0.09 12.52 13 GLU C O 1
ATOM 1877 N N A SER C 1 14 ? -14.371 -19.137 1.933 0.65 12.39 14 SER C N 1
ATOM 1878 N N B SER C 1 14 ? -14.370 -19.121 1.892 0.35 11.51 14 SER C N 1
ATOM 1879 C CA A SER C 1 14 ? -15.120 -19.922 0.952 0.65 12.08 14 SER C CA 1
ATOM 1880 C CA B SER C 1 14 ? -15.054 -19.929 0.889 0.35 14.13 14 SER C CA 1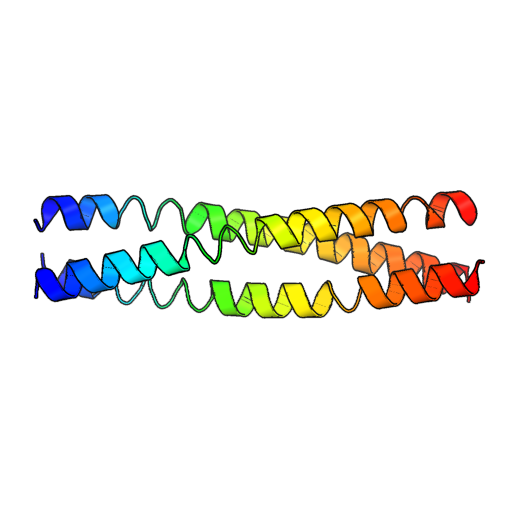
ATOM 1881 C C A SER C 1 14 ? -15.464 -19.068 -0.262 0.65 12.95 14 SER C C 1
ATOM 1882 C C B SER C 1 14 ? -15.493 -19.076 -0.300 0.35 12.74 14 SER C C 1
ATOM 1883 O O A SER C 1 14 ? -15.270 -19.484 -1.425 0.65 14.29 14 SER C O 1
ATOM 1884 O O B SER C 1 14 ? -15.407 -19.503 -1.471 0.35 11.56 14 SER C O 1
ATOM 1899 N N . LYS C 1 15 ? -15.970 -17.862 -0.034 1.00 12.46 15 LYS C N 1
ATOM 1900 C CA . LYS C 1 15 ? -16.295 -16.969 -1.143 1.00 13.30 15 LYS C CA 1
ATOM 1901 C C . LYS C 1 15 ? -15.046 -16.583 -1.921 1.00 11.85 15 LYS C C 1
ATOM 1902 O O . LYS C 1 15 ? -15.075 -16.484 -3.170 1.00 12.52 15 LYS C O 1
ATOM 1915 N N . GLN C 1 16 ? -13.950 -16.358 -1.237 1.00 12.85 16 GLN C N 1
ATOM 1916 C CA . GLN C 1 16 ? -12.721 -16.052 -1.933 1.00 12.60 16 GLN C CA 1
ATOM 1917 C C . GLN C 1 16 ? -12.264 -17.179 -2.838 1.00 12.04 16 GLN C C 1
ATOM 1918 O O . GLN C 1 16 ? -11.813 -16.925 -3.955 1.00 12.73 16 GLN C O 1
ATOM 1932 N N A LYS C 1 17 ? -12.404 -18.434 -2.396 0.31 12.40 17 LYS C N 1
ATOM 1933 N N B LYS C 1 17 ? -12.420 -18.431 -2.406 0.69 11.98 17 LYS C N 1
ATOM 1934 C CA A LYS C 1 17 ? -12.092 -19.566 -3.261 0.31 13.28 17 LYS C CA 1
ATOM 1935 C CA B LYS C 1 17 ? -12.092 -19.570 -3.245 0.69 12.43 17 LYS C CA 1
ATOM 1936 C C A LYS C 1 17 ? -13.008 -19.600 -4.478 0.31 12.76 17 LYS C C 1
ATOM 1937 C C B LYS C 1 17 ? -13.034 -19.668 -4.451 0.69 11.99 17 LYS C C 1
ATOM 1938 O O A LYS C 1 17 ? -12.552 -19.865 -5.598 0.31 11.88 17 LYS C O 1
ATOM 1939 O O B LYS C 1 17 ? -12.595 -19.991 -5.561 0.69 12.51 17 LYS C O 1
ATOM 1964 N N . LYS C 1 18 ? -14.300 -19.344 -4.291 1.00 12.12 18 LYS C N 1
ATOM 1965 C CA . LYS C 1 18 ? -15.189 -19.292 -5.424 1.00 12.84 18 LYS C CA 1
ATOM 1966 C C . LYS C 1 18 ? -14.716 -18.247 -6.441 1.00 11.52 18 LYS C C 1
ATOM 1967 O O . LYS C 1 18 ? -14.763 -18.460 -7.656 1.00 12.18 18 LYS C O 1
ATOM 1981 N N . ILE C 1 19 ? -14.339 -17.072 -5.932 1.00 11.46 19 ILE C N 1
ATOM 1982 C CA . ILE C 1 19 ? -13.834 -16.008 -6.788 1.00 11.10 19 ILE C CA 1
ATOM 1983 C C . ILE C 1 19 ? -12.585 -16.460 -7.525 1.00 11.13 19 ILE C C 1
ATOM 1984 O O . ILE C 1 19 ? -12.447 -16.237 -8.742 1.00 11.68 19 ILE C O 1
ATOM 2000 N N . GLU C 1 20 ? -11.643 -17.087 -6.827 1.00 11.53 20 GLU C N 1
ATOM 2001 C CA . GLU C 1 20 ? -10.429 -17.544 -7.488 1.00 11.98 20 GLU C CA 1
ATOM 2002 C C . GLU C 1 20 ? -10.744 -18.524 -8.596 1.00 12.04 20 GLU C C 1
ATOM 2003 O O . GLU C 1 20 ? -10.124 -18.477 -9.659 1.00 12.54 20 GLU C O 1
ATOM 2015 N N . ASN C 1 21 ? -11.694 -19.419 -8.340 1.00 12.04 21 ASN C N 1
ATOM 2016 C CA . ASN C 1 21 ? -12.095 -20.419 -9.321 1.00 12.78 21 ASN C CA 1
ATOM 2017 C C . ASN C 1 21 ? -12.678 -19.757 -10.561 1.00 11.87 21 ASN C C 1
ATOM 2018 O O . ASN C 1 21 ? -12.342 -20.119 -11.689 1.00 13.35 21 ASN C O 1
ATOM 2029 N N . GLU C 1 22 ? -13.554 -18.783 -10.342 1.00 11.92 22 GLU C N 1
ATOM 2030 C CA . GLU C 1 22 ? -14.172 -18.053 -11.441 1.00 11.90 22 GLU C CA 1
ATOM 2031 C C . GLU C 1 22 ? -13.136 -17.276 -12.246 1.00 11.55 22 GLU C C 1
ATOM 2032 O O . GLU C 1 22 ? -13.175 -17.278 -13.491 1.00 13.35 22 GLU C O 1
ATOM 2044 N N . ILE C 1 23 ? -12.171 -16.644 -11.579 1.00 11.97 23 ILE C N 1
ATOM 2045 C CA . ILE C 1 23 ? -11.085 -15.962 -12.297 1.00 12.55 23 ILE C CA 1
ATOM 2046 C C . ILE C 1 23 ? -10.303 -16.947 -13.151 1.00 12.65 23 ILE C C 1
ATOM 2047 O O . ILE C 1 23 ? -9.905 -16.623 -14.294 1.00 13.69 23 ILE C O 1
ATOM 2063 N N . ALA C 1 24 ? -10.027 -18.137 -12.642 1.00 13.36 24 ALA C N 1
ATOM 2064 C CA . ALA C 1 24 ? -9.291 -19.111 -13.439 1.00 14.42 24 ALA C CA 1
ATOM 2065 C C . ALA C 1 24 ? -10.064 -19.470 -14.706 1.00 14.24 24 ALA C C 1
ATOM 2066 O O . ALA C 1 24 ? -9.494 -19.604 -15.793 1.00 15.42 24 ALA C O 1
ATOM 2073 N N . ARG C 1 25 ? -11.388 -19.618 -14.602 1.00 13.62 25 ARG C N 1
ATOM 2074 C CA . ARG C 1 25 ? -12.198 -19.925 -15.786 1.00 14.17 25 ARG C CA 1
ATOM 2075 C C . ARG C 1 25 ? -12.190 -18.778 -16.766 1.00 13.23 25 ARG C C 1
ATOM 2076 O O . ARG C 1 25 ? -12.088 -18.987 -17.974 1.00 14.00 25 ARG C O 1
ATOM 2097 N N . ILE C 1 26 ? -12.322 -17.546 -16.271 1.00 12.65 26 ILE C N 1
ATOM 2098 C CA . ILE C 1 26 ? -12.266 -16.368 -17.122 1.00 12.25 26 ILE C CA 1
ATOM 2099 C C . ILE C 1 26 ? -10.943 -16.305 -17.861 1.00 12.43 26 ILE C C 1
ATOM 2100 O O . ILE C 1 26 ? -10.903 -16.019 -19.066 1.00 13.33 26 ILE C O 1
ATOM 2116 N N . LYS C 1 27 ? -9.836 -16.562 -17.173 1.00 13.18 27 LYS C N 1
ATOM 2117 C CA . LYS C 1 27 ? -8.525 -16.468 -17.809 1.00 14.35 27 LYS C CA 1
ATOM 2118 C C . LYS C 1 27 ? -8.407 -17.484 -18.940 1.00 14.04 27 LYS C C 1
ATOM 2119 O O . LYS C 1 27 ? -7.827 -17.181 -19.995 1.00 14.82 27 LYS C O 1
ATOM 2138 N N . LYS C 1 28 ? -8.910 -18.692 -18.739 1.00 14.05 28 LYS C N 1
ATOM 2139 C CA . LYS C 1 28 ? -8.832 -19.713 -19.789 1.00 14.30 28 LYS C CA 1
ATOM 2140 C C . LYS C 1 28 ? -9.645 -19.301 -21.008 1.00 14.29 28 LYS C C 1
ATOM 2141 O O . LYS C 1 28 ? -9.203 -19.477 -22.154 1.00 15.66 28 LYS C O 1
ATOM 2153 N N . LEU C 1 29 ? -10.840 -18.770 -20.806 1.00 13.23 29 LEU C N 1
ATOM 2154 C CA . LEU C 1 29 ? -11.625 -18.356 -21.951 1.00 13.04 29 LEU C CA 1
ATOM 2155 C C . LEU C 1 29 ? -10.974 -17.160 -22.631 1.00 12.49 29 LEU C C 1
ATOM 2156 O O . LEU C 1 29 ? -10.968 -17.062 -23.868 1.00 13.48 29 LEU C O 1
ATOM 2172 N N . LEU C 1 30 ? -10.490 -16.195 -21.859 1.00 12.79 30 LEU C N 1
ATOM 2173 C CA . LEU C 1 30 ? -9.804 -15.035 -22.427 1.00 12.97 30 LEU C CA 1
ATOM 2174 C C . LEU C 1 30 ? -8.617 -15.471 -23.265 1.00 13.91 30 LEU C C 1
ATOM 2175 O O . LEU C 1 30 ? -8.414 -14.950 -24.371 1.00 13.86 30 LEU C O 1
ATOM 2191 N N A GLN C 1 31 ? -7.855 -16.460 -22.805 0.41 15.30 31 GLN C N 1
ATOM 2192 N N B GLN C 1 31 ? -7.845 -16.451 -22.820 0.59 15.08 31 GLN C N 1
ATOM 2193 C CA A GLN C 1 31 ? -6.724 -16.946 -23.574 0.41 16.87 31 GLN C CA 1
ATOM 2194 C CA B GLN C 1 31 ? -6.718 -16.915 -23.606 0.59 16.35 31 GLN C CA 1
ATOM 2195 C C A GLN C 1 31 ? -7.184 -17.583 -24.881 0.41 16.27 31 GLN C C 1
ATOM 2196 C C B GLN C 1 31 ? -7.203 -17.512 -24.929 0.59 14.15 31 GLN C C 1
ATOM 2197 O O A GLN C 1 31 ? -6.495 -17.494 -25.905 0.41 15.91 31 GLN C O 1
ATOM 2198 O O B GLN C 1 31 ? -6.618 -17.273 -26.003 0.59 16.29 31 GLN C O 1
ATOM 2211 N N A LEU C 1 32 ? -8.357 -18.213 -24.883 0.29 15.49 32 LEU C N 1
ATOM 2212 N N B LEU C 1 32 ? -8.298 -18.268 -24.891 0.71 13.66 32 LEU C N 1
ATOM 2213 C CA A LEU C 1 32 ? -8.861 -18.791 -26.126 0.29 16.69 32 LEU C CA 1
ATOM 2214 C CA B LEU C 1 32 ? -8.834 -18.796 -26.145 0.71 14.74 32 LEU C CA 1
ATOM 2215 C C A LEU C 1 32 ? -9.329 -17.708 -27.095 0.29 14.39 32 LEU C C 1
ATOM 2216 C C B LEU C 1 32 ? -9.219 -17.651 -27.085 0.71 13.16 32 LEU C C 1
ATOM 2217 O O A LEU C 1 32 ? -9.232 -17.885 -28.316 0.29 13.33 32 LEU C O 1
ATOM 2218 O O B LEU C 1 32 ? -8.958 -17.719 -28.284 0.71 14.83 32 LEU C O 1
ATOM 2247 N N . THR C 1 33 ?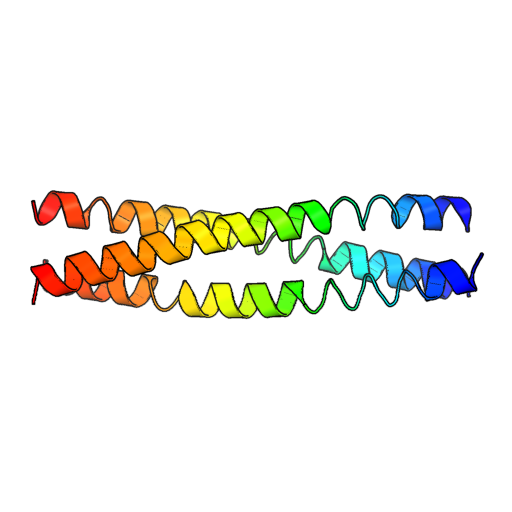 -9.881 -16.606 -26.583 1.00 12.75 33 THR C N 1
ATOM 2248 C CA . THR C 1 33 ? -10.256 -15.495 -27.452 1.00 12.14 33 THR C CA 1
ATOM 2249 C C . THR C 1 33 ? -9.021 -14.822 -28.056 1.00 12.15 33 THR C C 1
ATOM 2250 O O . THR C 1 33 ? -9.044 -14.445 -29.231 1.00 12.84 33 THR C O 1
ATOM 2262 N N . VAL C 1 34 ? -7.926 -14.704 -27.310 1.00 12.25 34 VAL C N 1
ATOM 2263 C CA . VAL C 1 34 ? -6.678 -14.142 -27.844 1.00 14.02 34 VAL C CA 1
ATOM 2264 C C . VAL C 1 34 ? -6.160 -15.000 -28.988 1.00 14.62 34 VAL C C 1
ATOM 2265 O O . VAL C 1 34 ? -5.835 -14.498 -30.069 1.00 15.32 34 VAL C O 1
ATOM 2278 N N . TRP C 1 35 ? -6.146 -16.319 -28.787 1.00 15.53 35 TRP C N 1
ATOM 2279 C CA . TRP C 1 35 ? -5.753 -17.235 -29.865 1.00 17.53 35 TRP C CA 1
ATOM 2280 C C . TRP C 1 35 ? -6.646 -17.106 -31.088 1.00 16.11 35 TRP C C 1
ATOM 2281 O O . TRP C 1 35 ? -6.153 -17.111 -32.208 1.00 16.59 35 TRP C O 1
ATOM 2302 N N . GLY C 1 36 ? -7.957 -16.995 -30.882 1.00 14.84 36 GLY C N 1
ATOM 2303 C CA . GLY C 1 36 ? -8.860 -16.872 -32.002 1.00 14.68 36 GLY C CA 1
ATOM 2304 C C . GLY C 1 36 ? -8.662 -15.599 -32.780 1.00 12.41 36 GLY C C 1
ATOM 2305 O O . GLY C 1 36 ? -8.678 -15.603 -34.011 1.00 13.94 36 GLY C O 1
ATOM 2310 N N . ILE C 1 37 ? -8.436 -14.495 -32.101 1.00 12.55 37 ILE C N 1
ATOM 2311 C CA . ILE C 1 37 ? -8.141 -13.231 -32.769 1.00 12.83 37 ILE C CA 1
ATOM 2312 C C . ILE C 1 37 ? -6.854 -13.321 -33.547 1.00 13.14 37 ILE C C 1
ATOM 2313 O O . ILE C 1 37 ? -6.791 -12.890 -34.705 1.00 13.81 37 ILE C O 1
ATOM 2329 N N . LYS C 1 38 ? -5.806 -13.888 -32.941 1.00 13.64 38 LYS C N 1
ATOM 2330 C CA . LYS C 1 38 ? -4.534 -14.023 -33.666 1.00 14.92 38 LYS C CA 1
ATOM 2331 C C . LYS C 1 38 ? -4.682 -14.887 -34.910 1.00 14.77 38 LYS C C 1
ATOM 2332 O O . LYS C 1 38 ? -4.092 -14.567 -35.952 1.00 16.00 38 LYS C O 1
ATOM 2351 N N . GLN C 1 39 ? -5.486 -15.948 -34.850 1.00 15.37 39 GLN C N 1
ATOM 2352 C CA . GLN C 1 39 ? -5.696 -16.754 -36.036 1.00 16.35 39 GLN C CA 1
ATOM 2353 C C . GLN C 1 39 ? -6.381 -15.956 -37.138 1.00 15.32 39 GLN C C 1
ATOM 2354 O O . GLN C 1 39 ? -6.052 -16.111 -38.325 1.00 17.49 39 GLN C O 1
ATOM 2368 N N . LEU C 1 40 ? -7.377 -15.142 -36.781 1.00 14.39 40 LEU C N 1
ATOM 2369 C CA . LEU C 1 40 ? -8.047 -14.282 -37.742 1.00 13.87 40 LEU C CA 1
ATOM 2370 C C . LEU C 1 40 ? -7.091 -13.278 -38.336 1.00 13.38 40 LEU C C 1
ATOM 2371 O O . LEU C 1 40 ? -7.134 -13.039 -39.548 1.00 15.13 40 LEU C O 1
ATOM 2388 N N . GLN C 1 41 ? -6.263 -12.659 -37.528 1.00 13.20 41 GLN C N 1
ATOM 2389 C CA . GLN C 1 41 ? -5.298 -11.706 -38.027 1.00 13.90 41 GLN C CA 1
ATOM 2390 C C . GLN C 1 41 ? -4.388 -12.368 -39.036 1.00 14.98 41 GLN C C 1
ATOM 2391 O O . GLN C 1 41 ? -4.143 -11.825 -40.116 1.00 16.34 41 GLN C O 1
ATOM 2405 N N . ALA C 1 42 ? -3.847 -13.539 -38.715 1.00 16.31 42 ALA C N 1
ATOM 2406 C CA . ALA C 1 42 ? -2.926 -14.163 -39.650 1.00 17.72 42 ALA C CA 1
ATOM 2407 C C . ALA C 1 42 ? -3.633 -14.521 -40.955 1.00 19.15 42 ALA C C 1
ATOM 2408 O O . ALA C 1 42 ? -3.039 -14.454 -42.039 1.00 20.66 42 ALA C O 1
ATOM 2415 N N . ARG C 1 43 ? -4.878 -14.980 -40.862 1.00 19.55 43 ARG C N 1
ATOM 2416 C CA . ARG C 1 43 ? -5.638 -15.365 -42.044 1.00 21.84 43 ARG C CA 1
ATOM 2417 C C . ARG C 1 43 ? -5.831 -14.185 -42.969 1.00 21.31 43 ARG C C 1
ATOM 2418 O O . ARG C 1 43 ? -5.833 -14.370 -44.202 1.00 25.81 43 ARG C O 1
ATOM 2439 N N . ILE C 1 44 ? -6.150 -13.017 -42.411 1.00 22.86 44 ILE C N 1
ATOM 2440 C CA . ILE C 1 44 ? -6.441 -11.838 -43.232 1.00 25.21 44 ILE C CA 1
ATOM 2441 C C . ILE C 1 44 ? -5.195 -11.136 -43.750 1.00 28.69 44 ILE C C 1
ATOM 2442 O O . ILE C 1 44 ? -5.200 -10.594 -44.855 1.00 28.69 44 ILE C O 1
ATOM 2458 N N . LEU C 1 45 ? -4.129 -11.141 -42.962 1.00 30.85 45 LEU C N 1
ATOM 2459 C CA . LEU C 1 45 ? -2.878 -10.532 -43.410 1.00 32.81 45 LEU C CA 1
ATOM 2460 C C . LEU C 1 45 ? -2.197 -11.478 -44.347 1.00 33.48 45 LEU C C 1
ATOM 2461 O O . LEU C 1 45 ? -1.835 -11.049 -45.466 1.00 36.58 45 LEU C O 1
#

Foldseek 3Di:
DVVVVVVVVVVVVVVVVVVVVVVVVVVVVVVVVVVVVVVVVVVVD/DVVVVVVVVVVVVVVVVVVVVVVVVVVVVVVVVVVVVVVVVVVVD/DVVVVVVVVVVVVVVVVVVVVVVVVVVVVVVVVVVVVVVVVVVVD